Protein AF-A0A955Y4I0-F1 (afdb_monomer_lite)

Secondary structure (DSSP, 8-state):
-EEEEETTEEEE-TT-EEEEEETTEEEEEEE-HHHHHHHH---SSGGGGTT--EEETTEEBPPPEEEEEETTEEEEEEEB-

Structure (mmCIF, N/CA/C/O backbone):
data_AF-A0A955Y4I0-F1
#
_entry.id   AF-A0A955Y4I0-F1
#
loop_
_atom_site.group_PDB
_atom_site.id
_atom_site.type_symbol
_atom_site.label_atom_id
_atom_site.label_alt_id
_atom_site.label_comp_id
_atom_site.label_asym_id
_atom_site.label_entity_id
_atom_site.label_seq_id
_atom_site.pdbx_PDB_ins_code
_atom_site.Cartn_x
_atom_site.Cartn_y
_atom_site.Cartn_z
_atom_site.occupancy
_atom_site.B_iso_or_equiv
_atom_site.auth_seq_id
_atom_site.auth_comp_id
_atom_site.auth_asym_id
_atom_site.auth_atom_id
_atom_site.pdbx_PDB_model_num
ATOM 1 N N . MET A 1 1 ? -11.334 -2.402 -1.557 1.00 88.81 1 MET A N 1
ATOM 2 C CA . MET A 1 1 ? -10.991 -0.993 -1.853 1.00 88.81 1 MET A CA 1
ATOM 3 C C . MET A 1 1 ? -9.801 -0.608 -0.995 1.00 88.81 1 MET A C 1
ATOM 5 O O . MET A 1 1 ? -9.830 -0.915 0.190 1.00 88.81 1 MET A O 1
ATOM 9 N N . ILE A 1 2 ? -8.762 -0.008 -1.584 1.00 96.38 2 ILE A N 1
ATOM 10 C CA . ILE A 1 2 ? -7.555 0.407 -0.856 1.00 96.38 2 ILE A CA 1
ATOM 11 C C . ILE A 1 2 ? -7.327 1.898 -1.065 1.00 96.38 2 ILE A C 1
ATOM 13 O O . ILE A 1 2 ? -7.358 2.387 -2.195 1.00 96.38 2 ILE A O 1
ATOM 17 N N . GLU A 1 3 ? -7.076 2.609 0.023 1.00 96.50 3 GLU A N 1
ATOM 18 C CA . GLU A 1 3 ? -6.778 4.036 0.018 1.00 96.50 3 GLU A CA 1
ATOM 19 C C . GLU A 1 3 ? -5.563 4.313 0.901 1.00 96.50 3 GLU A C 1
ATOM 21 O O . GLU A 1 3 ? -5.280 3.558 1.826 1.00 96.50 3 GLU A O 1
ATOM 26 N N . VAL A 1 4 ? -4.840 5.399 0.635 1.00 96.38 4 VAL A N 1
ATOM 27 C CA . 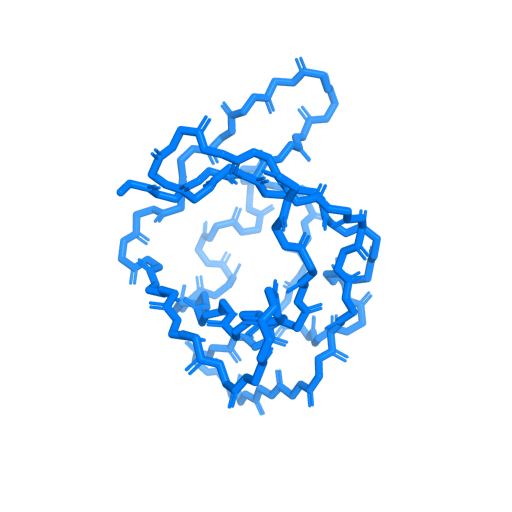VAL A 1 4 ? -3.713 5.852 1.463 1.00 96.38 4 VAL A CA 1
ATOM 28 C C . VAL A 1 4 ? -3.968 7.257 1.986 1.00 96.38 4 VAL A C 1
ATOM 30 O O . VAL A 1 4 ? -4.468 8.126 1.267 1.00 96.38 4 VAL A O 1
ATOM 33 N N . LEU A 1 5 ? -3.612 7.495 3.246 1.00 96.31 5 LEU A N 1
ATOM 34 C CA . LEU A 1 5 ? -3.721 8.799 3.879 1.00 96.31 5 LEU A CA 1
ATOM 35 C C . LEU A 1 5 ? -2.647 9.751 3.338 1.00 96.31 5 LEU A C 1
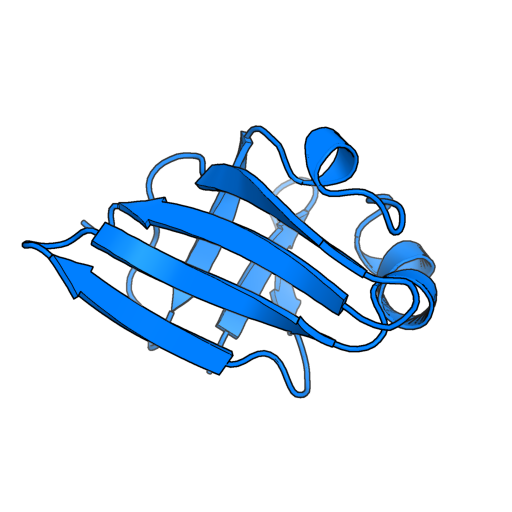ATOM 37 O O . LEU A 1 5 ? -1.443 9.551 3.516 1.00 96.31 5 LEU A O 1
ATOM 41 N N . VAL A 1 6 ? -3.093 10.843 2.722 1.00 94.31 6 VAL A N 1
ATOM 42 C CA . VAL A 1 6 ? -2.247 11.914 2.196 1.00 94.31 6 VAL A CA 1
ATOM 43 C C . VAL A 1 6 ? -2.756 13.235 2.754 1.00 94.31 6 VAL A C 1
ATOM 45 O O . VAL A 1 6 ? -3.809 13.729 2.357 1.00 94.31 6 VAL A O 1
ATOM 48 N N . ARG A 1 7 ? -1.997 13.837 3.680 1.00 90.75 7 ARG A N 1
ATOM 49 C CA . ARG A 1 7 ? -2.299 15.167 4.254 1.00 90.75 7 ARG A CA 1
ATOM 50 C C . ARG A 1 7 ? -3.736 15.293 4.792 1.00 90.75 7 ARG A C 1
ATOM 52 O O . ARG A 1 7 ? -4.404 16.290 4.539 1.00 90.75 7 ARG A O 1
ATOM 59 N N . GLY A 1 8 ? -4.205 14.274 5.514 1.00 92.44 8 GLY A N 1
ATOM 60 C CA . GLY A 1 8 ? -5.539 14.264 6.127 1.00 92.44 8 GLY A CA 1
ATOM 61 C C . GLY A 1 8 ? -6.679 13.833 5.199 1.00 92.44 8 GLY A C 1
ATOM 62 O O . GLY A 1 8 ? -7.836 13.921 5.594 1.00 92.44 8 GLY A O 1
ATOM 63 N N . ARG A 1 9 ? -6.380 13.375 3.977 1.00 93.75 9 ARG A N 1
ATOM 64 C CA . ARG A 1 9 ? -7.376 12.843 3.041 1.00 93.75 9 ARG A CA 1
ATOM 65 C C . ARG A 1 9 ? -6.973 11.461 2.542 1.00 93.75 9 ARG A C 1
ATOM 67 O O . ARG A 1 9 ? -5.818 11.261 2.177 1.00 93.75 9 ARG A O 1
ATOM 74 N N . PHE A 1 10 ? -7.935 10.547 2.462 1.00 94.19 10 PHE A N 1
ATOM 75 C CA . PHE A 1 10 ? -7.746 9.262 1.800 1.00 94.19 10 PHE A CA 1
ATOM 76 C C . PHE A 1 10 ? -7.766 9.425 0.279 1.00 94.19 10 PHE A C 1
ATOM 78 O O . PHE A 1 10 ? -8.644 10.078 -0.296 1.00 94.19 10 PHE A O 1
ATOM 85 N N . VAL A 1 11 ? -6.719 8.902 -0.355 1.00 94.44 11 VAL A N 1
ATOM 86 C CA . VAL A 1 11 ? -6.536 8.885 -1.805 1.00 94.44 11 VAL A CA 1
ATOM 87 C C . VAL A 1 11 ? -6.635 7.435 -2.269 1.00 94.44 11 VAL A C 1
ATOM 89 O O . VAL A 1 11 ? -5.874 6.607 -1.764 1.00 94.44 11 VAL A O 1
ATOM 92 N N . PRO A 1 12 ? -7.516 7.118 -3.232 1.00 94.19 12 PRO A N 1
ATOM 93 C CA . PRO A 1 12 ? -7.658 5.759 -3.727 1.00 94.19 12 PRO A CA 1
ATOM 94 C C . PRO A 1 12 ? -6.389 5.297 -4.441 1.00 94.19 12 PRO A C 1
ATOM 96 O O . PRO A 1 12 ? -5.777 6.038 -5.220 1.00 94.19 12 PRO A O 1
ATOM 99 N N . LEU A 1 13 ? -6.013 4.056 -4.149 1.00 93.81 13 LEU A N 1
ATOM 100 C CA . LEU A 1 13 ? -4.954 3.321 -4.818 1.00 93.81 13 LEU A CA 1
ATOM 101 C C . LEU A 1 13 ? -5.600 2.331 -5.776 1.00 93.81 13 LEU A C 1
ATOM 103 O O . LEU A 1 13 ? -5.804 1.159 -5.457 1.00 93.81 13 LEU A O 1
ATOM 107 N N . ASP A 1 14 ? -5.964 2.851 -6.943 1.00 86.38 14 ASP A N 1
ATOM 108 C CA . ASP A 1 14 ? -6.503 2.049 -8.033 1.00 86.38 14 ASP A CA 1
ATOM 109 C C . ASP A 1 14 ? -5.485 0.946 -8.382 1.00 86.38 14 ASP A C 1
ATOM 111 O O . ASP A 1 14 ? -4.279 1.189 -8.388 1.00 86.38 14 ASP A O 1
ATOM 115 N N . ASP A 1 15 ? -5.971 -0.279 -8.579 1.00 91.38 15 ASP A N 1
ATOM 116 C CA . ASP A 1 15 ? -5.183 -1.493 -8.849 1.00 91.38 15 ASP A CA 1
ATOM 117 C C . ASP A 1 15 ? -4.311 -2.030 -7.696 1.00 91.38 15 ASP A C 1
ATOM 119 O O . ASP A 1 15 ? -3.714 -3.103 -7.825 1.00 91.38 15 ASP A O 1
ATOM 123 N N . ALA A 1 16 ? -4.269 -1.364 -6.536 1.00 95.38 16 ALA A N 1
ATOM 124 C CA . ALA A 1 16 ? -3.607 -1.933 -5.367 1.00 95.38 16 ALA A CA 1
ATOM 125 C C . ALA A 1 16 ? -4.355 -3.165 -4.839 1.00 95.38 16 ALA A C 1
ATOM 127 O O . ALA A 1 16 ? -5.585 -3.258 -4.868 1.00 95.38 16 ALA A O 1
ATOM 128 N N . SER A 1 17 ? -3.590 -4.106 -4.289 1.00 96.81 17 SER A N 1
ATOM 129 C CA . SER A 1 17 ? -4.120 -5.331 -3.688 1.00 96.81 17 SER A CA 1
ATOM 130 C C . SER A 1 17 ? -3.551 -5.534 -2.292 1.00 96.81 17 SER A C 1
ATOM 132 O O . SER A 1 17 ? -2.386 -5.220 -2.058 1.00 96.81 17 SER A O 1
ATOM 134 N N . ALA A 1 18 ? -4.343 -6.104 -1.389 1.00 96.88 18 ALA A N 1
ATOM 135 C CA . ALA A 1 18 ? -3.909 -6.453 -0.046 1.00 96.88 18 ALA A CA 1
ATOM 136 C C . ALA A 1 18 ? -4.040 -7.962 0.170 1.00 96.88 18 ALA A C 1
ATOM 138 O O . ALA A 1 18 ? -5.038 -8.576 -0.213 1.00 96.88 18 ALA A O 1
ATOM 139 N N . ARG A 1 19 ? -3.035 -8.561 0.806 1.00 96.44 19 ARG A N 1
ATOM 140 C CA . ARG A 1 19 ? -3.010 -9.982 1.150 1.00 96.44 19 ARG A CA 1
ATOM 141 C C . ARG A 1 19 ? -2.602 -10.156 2.602 1.00 96.44 19 ARG A C 1
ATOM 143 O O . ARG A 1 19 ? -1.541 -9.703 3.017 1.00 96.44 19 ARG A O 1
ATOM 150 N N . ARG A 1 20 ? -3.415 -10.872 3.372 1.00 96.00 20 ARG A N 1
ATOM 151 C CA . ARG A 1 20 ? -3.081 -11.251 4.746 1.00 96.00 20 ARG A CA 1
ATOM 152 C C . ARG A 1 20 ? -1.896 -12.217 4.748 1.00 96.00 20 ARG A C 1
ATOM 154 O O . ARG A 1 20 ? -1.929 -13.218 4.031 1.00 96.00 20 ARG A O 1
ATOM 161 N N . ILE A 1 21 ? -0.878 -11.939 5.563 1.00 94.38 21 ILE A N 1
ATOM 162 C CA . ILE A 1 21 ? 0.321 -12.788 5.665 1.00 94.38 21 ILE A CA 1
ATOM 163 C C . ILE A 1 21 ? 0.398 -13.554 6.989 1.00 94.38 21 ILE A C 1
ATOM 165 O O . ILE A 1 21 ? 0.711 -14.742 6.977 1.00 94.38 21 ILE A O 1
ATOM 169 N N . ALA A 1 22 ? 0.059 -12.924 8.116 1.00 93.50 22 ALA A N 1
ATOM 170 C CA . ALA A 1 22 ? 0.009 -13.561 9.435 1.00 93.50 22 ALA A CA 1
ATOM 171 C C . ALA A 1 22 ? -0.770 -12.674 10.412 1.00 93.50 22 ALA A C 1
ATOM 173 O O . ALA A 1 22 ? -0.597 -11.464 10.381 1.00 93.50 22 ALA A O 1
ATOM 174 N N . GLY A 1 23 ? -1.599 -13.231 11.304 1.00 93.69 23 GLY A N 1
ATOM 175 C CA . GLY A 1 23 ? -2.317 -12.408 12.296 1.00 93.69 23 GLY A CA 1
ATOM 176 C C . GLY A 1 23 ? -3.106 -11.274 11.628 1.00 93.69 23 GLY A C 1
ATOM 177 O O . GLY A 1 23 ? -3.756 -11.531 10.623 1.00 93.69 23 GLY A O 1
ATOM 178 N N . ASN A 1 24 ? -3.037 -10.038 12.118 1.00 95.25 24 ASN A N 1
ATOM 179 C CA . ASN A 1 24 ? -3.594 -8.882 11.398 1.00 95.25 24 ASN A CA 1
ATOM 180 C C . ASN A 1 24 ? -2.537 -8.142 10.566 1.00 95.25 24 ASN A C 1
ATOM 182 O O . ASN A 1 24 ? -2.718 -6.978 10.225 1.00 95.25 24 ASN A O 1
ATOM 186 N N . THR A 1 25 ? -1.435 -8.804 10.224 1.00 96.69 25 THR A N 1
ATOM 187 C CA . THR A 1 25 ? -0.423 -8.282 9.313 1.00 96.69 25 THR A CA 1
ATOM 188 C C . THR A 1 25 ? -0.815 -8.579 7.869 1.00 96.69 25 THR A C 1
ATOM 190 O O . THR A 1 25 ? -1.084 -9.727 7.486 1.00 96.69 25 THR A O 1
ATOM 193 N N . TRP A 1 26 ? -0.806 -7.529 7.060 1.00 97.38 26 TRP A N 1
ATOM 194 C CA . TRP A 1 26 ? -1.147 -7.532 5.649 1.00 97.38 26 TRP A CA 1
ATOM 195 C C . TRP A 1 26 ? 0.003 -6.988 4.818 1.00 97.38 26 TRP A C 1
ATOM 197 O O . TRP A 1 26 ? 0.745 -6.103 5.235 1.00 97.38 26 TR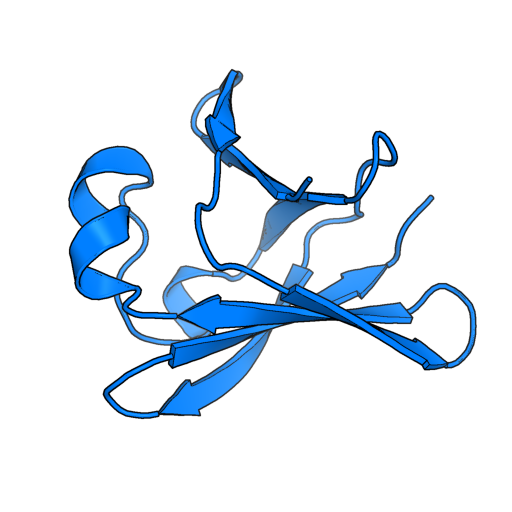P A O 1
ATOM 207 N N . GLU A 1 27 ? 0.121 -7.535 3.622 1.00 97.62 27 GLU A N 1
ATOM 208 C CA . GLU A 1 27 ? 0.998 -7.071 2.566 1.00 97.62 27 GLU A CA 1
ATOM 2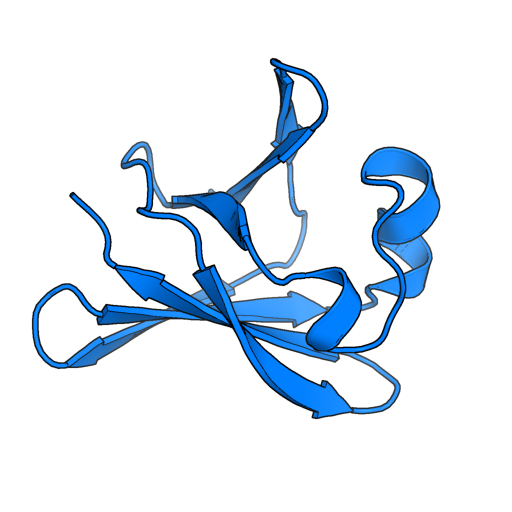09 C C . GLU A 1 27 ? 0.145 -6.314 1.546 1.00 97.62 27 GLU A C 1
ATOM 211 O O . GLU A 1 27 ? -0.784 -6.877 0.964 1.00 97.62 27 GLU A O 1
ATOM 216 N N . ILE A 1 28 ? 0.440 -5.034 1.358 1.00 97.56 28 ILE A N 1
ATOM 217 C CA . ILE A 1 28 ? -0.225 -4.141 0.416 1.00 97.56 28 ILE A CA 1
ATOM 218 C C . ILE A 1 28 ? 0.719 -3.951 -0.767 1.00 97.56 28 ILE A C 1
ATOM 220 O O . ILE A 1 28 ? 1.804 -3.389 -0.631 1.00 97.56 28 ILE A O 1
ATOM 224 N N . ARG A 1 29 ? 0.301 -4.429 -1.936 1.00 97.25 29 ARG A N 1
ATOM 225 C CA . ARG A 1 29 ? 1.017 -4.265 -3.201 1.00 97.25 29 ARG A CA 1
ATOM 226 C C . ARG A 1 29 ? 0.424 -3.085 -3.960 1.00 97.25 29 ARG A C 1
ATOM 228 O O . ARG A 1 29 ? -0.765 -3.095 -4.278 1.00 97.25 29 ARG A O 1
ATOM 235 N N . ILE A 1 30 ? 1.269 -2.113 -4.279 1.00 95.94 30 ILE A N 1
ATOM 236 C CA . ILE A 1 30 ? 0.926 -0.888 -5.001 1.00 95.94 30 ILE A CA 1
ATOM 237 C C . ILE A 1 30 ? 1.571 -0.974 -6.387 1.00 95.94 30 ILE A C 1
ATOM 239 O O . ILE A 1 30 ? 2.798 -0.856 -6.482 1.00 95.94 30 ILE A O 1
ATOM 243 N N . PRO A 1 31 ? 0.796 -1.231 -7.452 1.00 93.88 31 PRO A N 1
ATOM 244 C CA . PRO A 1 31 ? 1.322 -1.246 -8.810 1.00 93.88 31 PRO A CA 1
ATOM 245 C C . PRO A 1 31 ? 1.586 0.174 -9.316 1.00 93.88 31 PRO A C 1
ATOM 247 O O . PRO A 1 31 ? 0.930 1.125 -8.895 1.00 93.88 31 PRO A O 1
ATOM 250 N N . ASP A 1 32 ? 2.553 0.296 -10.225 1.00 88.44 32 ASP A N 1
ATOM 251 C CA . ASP A 1 32 ? 2.959 1.542 -10.883 1.00 88.44 32 ASP A CA 1
ATOM 252 C C . ASP A 1 32 ? 3.015 2.751 -9.921 1.00 88.44 32 ASP A C 1
ATOM 254 O O . ASP A 1 32 ? 2.286 3.742 -10.069 1.00 88.44 32 ASP A O 1
ATOM 258 N N . PRO A 1 33 ? 3.883 2.690 -8.894 1.00 80.81 33 PRO A N 1
ATOM 259 C CA . PRO A 1 33 ? 3.970 3.728 -7.874 1.00 80.81 33 PRO A CA 1
ATOM 260 C C . PRO A 1 33 ? 4.336 5.102 -8.469 1.00 80.81 33 PRO A C 1
ATOM 262 O O . PRO A 1 33 ? 3.974 6.138 -7.913 1.00 80.81 33 PRO A O 1
ATOM 265 N N . ALA A 1 34 ? 4.986 5.139 -9.638 1.00 83.88 34 ALA A N 1
ATOM 266 C CA . ALA A 1 34 ? 5.301 6.373 -10.354 1.00 83.88 34 ALA A CA 1
ATOM 267 C C . ALA A 1 34 ? 4.042 7.109 -10.854 1.00 83.88 34 ALA A C 1
ATOM 269 O O . ALA A 1 34 ? 3.984 8.343 -10.803 1.00 83.88 34 ALA A O 1
ATOM 270 N N . SER A 1 35 ? 3.016 6.374 -11.294 1.00 85.25 35 SER A N 1
ATOM 271 C CA . SER A 1 35 ? 1.729 6.946 -11.711 1.00 85.25 35 SER A CA 1
ATOM 272 C C . SER A 1 35 ? 0.979 7.591 -10.538 1.00 85.25 35 SER A C 1
ATOM 274 O O . SER A 1 35 ? 0.471 8.717 -10.631 1.00 85.25 35 SER A O 1
ATOM 276 N N . ILE A 1 36 ? 0.974 6.927 -9.381 1.00 86.88 36 ILE A N 1
ATOM 277 C CA . ILE A 1 36 ? 0.316 7.412 -8.160 1.00 86.88 36 ILE A CA 1
ATOM 278 C C . ILE A 1 36 ? 1.141 8.485 -7.422 1.00 86.88 36 ILE A C 1
ATOM 280 O O . ILE A 1 36 ? 0.553 9.318 -6.725 1.00 86.88 36 ILE A O 1
ATOM 284 N N . ALA A 1 37 ? 2.455 8.578 -7.655 1.00 87.44 37 ALA A N 1
ATOM 285 C CA . ALA A 1 37 ? 3.350 9.540 -7.001 1.00 87.44 37 ALA A CA 1
ATOM 286 C C . ALA A 1 37 ? 2.888 11.000 -7.111 1.00 87.44 37 ALA A C 1
ATOM 288 O O . ALA A 1 37 ? 3.045 11.787 -6.175 1.00 87.44 37 ALA A O 1
ATOM 289 N N . ARG A 1 38 ? 2.245 11.384 -8.223 1.00 84.81 38 ARG A N 1
ATOM 290 C CA . ARG A 1 38 ? 1.685 12.741 -8.383 1.00 84.81 38 ARG A CA 1
ATOM 291 C C . ARG A 1 38 ? 0.574 13.046 -7.374 1.00 84.81 38 ARG A C 1
ATOM 293 O O . ARG A 1 38 ? 0.417 14.199 -6.974 1.00 84.81 38 ARG A O 1
ATOM 300 N N . ARG A 1 39 ? -0.192 12.025 -6.975 1.00 88.00 39 ARG A N 1
ATOM 301 C CA . ARG A 1 39 ? -1.311 12.131 -6.028 1.00 88.00 39 ARG A CA 1
ATOM 302 C C . ARG A 1 39 ? -0.838 11.998 -4.579 1.00 88.00 39 ARG A C 1
ATOM 304 O O . ARG A 1 39 ? -1.313 12.738 -3.723 1.00 88.00 39 ARG A O 1
ATOM 311 N N . THR A 1 40 ? 0.106 11.096 -4.306 1.00 90.44 40 THR A N 1
ATOM 312 C CA . THR A 1 40 ? 0.538 10.759 -2.935 1.00 90.44 40 THR A CA 1
ATOM 313 C C . THR A 1 40 ? 1.793 11.490 -2.479 1.00 90.44 40 THR A C 1
ATOM 315 O O . THR A 1 40 ? 2.031 11.586 -1.277 1.00 90.44 40 THR A O 1
ATOM 318 N N . ARG A 1 41 ? 2.584 12.033 -3.415 1.00 88.25 41 ARG A N 1
ATOM 319 C CA . ARG A 1 41 ? 3.950 12.542 -3.193 1.00 88.25 41 ARG A CA 1
ATOM 320 C C . ARG A 1 41 ? 4.916 11.498 -2.621 1.00 88.25 41 ARG A C 1
ATOM 322 O O . ARG A 1 41 ? 5.954 11.878 -2.091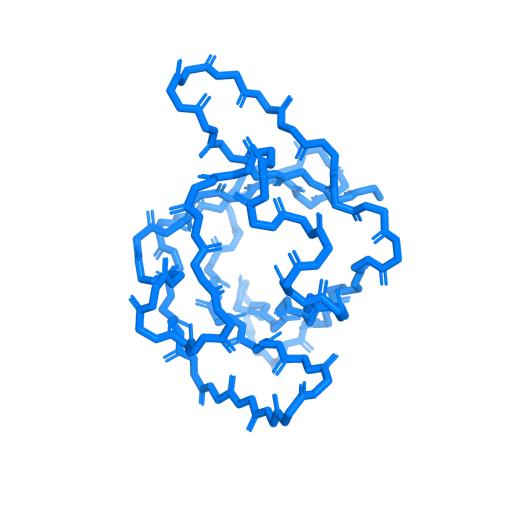 1.00 88.25 41 ARG A O 1
ATOM 329 N N . ARG A 1 42 ? 4.572 10.214 -2.729 1.00 90.56 42 ARG A N 1
ATOM 330 C CA . ARG A 1 42 ? 5.452 9.084 -2.416 1.00 90.56 42 ARG A CA 1
ATOM 331 C C . ARG A 1 42 ? 6.041 8.576 -3.723 1.00 90.56 42 ARG A C 1
ATOM 333 O O . ARG A 1 42 ? 5.317 8.511 -4.713 1.00 90.56 42 ARG A O 1
ATOM 340 N N . GLY A 1 43 ? 7.340 8.311 -3.754 1.00 89.31 43 GLY A N 1
ATOM 341 C CA . GLY A 1 43 ? 8.012 7.814 -4.946 1.00 89.31 43 GLY A CA 1
ATOM 342 C C . GLY A 1 43 ? 7.827 6.311 -5.155 1.00 89.31 43 GLY A C 1
ATOM 343 O O . GLY A 1 43 ? 6.888 5.688 -4.651 1.00 89.31 43 GLY A O 1
ATOM 344 N N . ALA A 1 44 ? 8.697 5.753 -5.993 1.00 89.94 44 ALA A N 1
ATOM 345 C CA . ALA A 1 44 ? 8.602 4.382 -6.481 1.00 89.94 44 ALA A CA 1
ATOM 346 C C . ALA A 1 44 ? 9.403 3.370 -5.658 1.00 89.94 44 ALA A C 1
ATOM 348 O O . ALA A 1 44 ? 9.379 2.187 -5.989 1.00 89.94 44 ALA A O 1
ATOM 349 N N . SER A 1 45 ? 10.114 3.811 -4.620 1.00 91.81 45 SER A N 1
ATOM 350 C CA . SER A 1 45 ? 10.880 2.915 -3.765 1.00 91.81 45 SER A CA 1
ATOM 351 C C . SER A 1 45 ? 10.140 2.604 -2.460 1.00 91.81 45 SER A C 1
ATOM 353 O O . SER A 1 45 ? 9.298 3.393 -2.030 1.00 91.81 45 SER A O 1
ATOM 355 N N . PRO A 1 46 ? 10.400 1.448 -1.824 1.00 93.62 46 PRO A N 1
ATOM 356 C CA . PRO A 1 46 ? 9.701 1.056 -0.600 1.00 93.62 46 PRO A CA 1
ATOM 357 C C . PRO A 1 46 ? 9.855 2.070 0.538 1.00 93.62 46 PRO A C 1
ATOM 359 O O . PRO A 1 46 ? 8.878 2.362 1.224 1.00 93.62 46 PRO A O 1
ATOM 362 N N . GLU A 1 47 ? 11.036 2.668 0.690 1.00 94.25 47 GLU A N 1
ATOM 363 C CA . GLU A 1 47 ? 11.324 3.669 1.722 1.00 94.25 47 GLU A CA 1
ATOM 364 C C . GLU A 1 47 ? 10.471 4.946 1.594 1.00 94.25 47 GLU A C 1
ATOM 366 O O . GLU A 1 47 ? 10.142 5.580 2.596 1.00 94.25 47 GLU A O 1
ATOM 371 N N . ASP A 1 48 ? 10.009 5.295 0.387 1.00 93.94 48 ASP A N 1
ATOM 372 C CA . ASP A 1 48 ? 9.078 6.415 0.194 1.00 93.94 48 ASP A CA 1
ATOM 373 C C . ASP A 1 48 ? 7.682 6.135 0.780 1.00 93.94 48 ASP A C 1
ATOM 375 O O . ASP A 1 48 ? 6.854 7.046 0.929 1.00 93.94 48 ASP A O 1
ATOM 379 N N . TRP A 1 49 ? 7.391 4.873 1.097 1.00 94.81 49 TRP A N 1
ATOM 380 C CA . TRP A 1 49 ? 6.124 4.408 1.652 1.00 94.81 49 TRP A CA 1
ATOM 381 C C . TRP A 1 49 ? 6.183 4.104 3.146 1.00 94.81 49 TRP A C 1
ATOM 383 O O . TRP A 1 49 ? 5.142 3.810 3.737 1.00 94.81 49 TRP A O 1
ATOM 393 N N . ASP A 1 50 ? 7.341 4.278 3.781 1.00 95.75 50 ASP A N 1
ATOM 394 C CA . ASP A 1 50 ? 7.448 4.170 5.230 1.00 95.75 50 ASP A CA 1
ATOM 395 C C . ASP A 1 50 ? 6.501 5.154 5.933 1.00 95.75 50 ASP A C 1
ATOM 397 O O . ASP A 1 50 ? 6.288 6.309 5.522 1.00 95.75 50 ASP A O 1
ATOM 401 N N . GLY A 1 51 ? 5.856 4.645 6.982 1.00 96.19 51 GLY A N 1
ATOM 402 C CA . GLY A 1 51 ? 4.868 5.366 7.772 1.00 96.19 51 GLY A CA 1
ATOM 403 C C . GLY A 1 51 ? 3.557 5.663 7.036 1.00 96.19 51 GLY A C 1
ATOM 404 O O . GLY A 1 51 ? 2.757 6.465 7.521 1.00 96.19 51 GLY A O 1
ATOM 405 N N . ALA A 1 52 ? 3.323 5.086 5.852 1.00 96.00 52 ALA A N 1
ATOM 406 C CA . ALA A 1 52 ? 2.049 5.232 5.158 1.00 96.00 52 ALA A CA 1
ATOM 407 C C . ALA A 1 52 ? 0.924 4.533 5.931 1.00 96.00 52 ALA A C 1
ATOM 409 O O . ALA A 1 52 ? 1.048 3.377 6.322 1.00 96.00 52 ALA A O 1
ATOM 410 N N . VAL A 1 53 ? -0.181 5.249 6.128 1.00 97.38 53 VAL A N 1
ATOM 411 C CA . VAL A 1 53 ? -1.419 4.709 6.696 1.00 97.38 53 VAL A CA 1
ATOM 412 C C . VAL A 1 53 ? -2.376 4.430 5.552 1.00 97.38 53 VAL A C 1
ATOM 414 O O . VAL A 1 53 ? -2.577 5.296 4.695 1.00 97.38 53 VAL A O 1
ATOM 417 N N . PHE A 1 54 ? -2.960 3.240 5.543 1.00 97.06 54 PHE A N 1
ATOM 418 C CA . PHE A 1 54 ? -3.896 2.800 4.521 1.00 97.06 54 PHE A CA 1
ATOM 419 C C . PHE A 1 54 ? -5.264 2.524 5.126 1.00 97.06 54 PHE A C 1
ATOM 421 O O . PHE A 1 54 ? -5.382 2.234 6.310 1.00 97.06 54 PHE A O 1
ATOM 428 N N . VAL A 1 55 ? -6.285 2.567 4.281 1.00 97.38 55 VAL A N 1
ATOM 429 C CA . VAL A 1 55 ? -7.576 1.931 4.531 1.00 97.38 55 VAL A CA 1
ATOM 430 C C . VAL A 1 55 ? -7.677 0.752 3.582 1.00 97.38 55 VAL A C 1
ATOM 432 O O . VAL A 1 55 ? -7.532 0.925 2.373 1.00 97.38 55 VAL A O 1
ATOM 435 N N . VAL A 1 56 ? -7.923 -0.439 4.117 1.00 95.69 56 VAL A N 1
ATOM 436 C CA . VAL A 1 56 ? -8.150 -1.666 3.350 1.00 95.69 56 VAL A CA 1
ATOM 437 C C . VAL A 1 56 ? -9.541 -2.174 3.700 1.00 95.69 56 VAL A C 1
ATOM 439 O O . VAL A 1 56 ? -9.813 -2.526 4.843 1.00 95.69 56 VAL A O 1
ATOM 442 N N . ASP A 1 57 ? -10.442 -2.159 2.719 1.00 92.69 57 ASP A N 1
ATOM 443 C CA . ASP A 1 57 ? -11.845 -2.573 2.871 1.00 92.69 57 ASP A CA 1
ATOM 444 C C . ASP A 1 57 ? -12.572 -1.898 4.053 1.00 92.69 57 ASP A C 1
ATOM 446 O O . ASP A 1 57 ? -13.426 -2.490 4.707 1.00 92.69 57 ASP A O 1
ATOM 450 N N . GLY A 1 58 ? -12.246 -0.625 4.304 1.00 93.12 58 GLY A N 1
ATOM 451 C CA . GLY A 1 58 ? -12.855 0.192 5.357 1.00 93.12 58 GLY A CA 1
ATOM 452 C C . GLY A 1 58 ? -12.169 0.109 6.724 1.00 93.12 58 GLY A C 1
ATOM 453 O O . GLY A 1 58 ? -12.568 0.843 7.624 1.00 93.12 58 GLY A O 1
ATOM 454 N N . ALA A 1 59 ? -11.138 -0.727 6.880 1.00 95.19 59 ALA A N 1
ATOM 455 C CA . ALA A 1 59 ? -10.330 -0.801 8.094 1.00 95.19 59 ALA A CA 1
ATOM 456 C C . ALA A 1 59 ? -9.003 -0.049 7.917 1.00 95.19 59 ALA A C 1
ATOM 458 O O . ALA A 1 59 ? -8.298 -0.250 6.926 1.00 95.19 59 ALA A O 1
ATOM 459 N N . GLU A 1 60 ? -8.668 0.826 8.866 1.00 96.12 60 GLU A N 1
ATOM 460 C CA . GLU A 1 60 ? -7.399 1.557 8.861 1.00 96.12 60 GLU A CA 1
ATOM 461 C C . GLU A 1 60 ? -6.228 0.661 9.281 1.00 96.12 60 GLU A C 1
ATOM 463 O O . GLU A 1 60 ? -6.379 -0.309 10.027 1.00 96.12 60 GLU A O 1
ATOM 468 N N . THR A 1 61 ? -5.036 0.999 8.800 1.00 97.19 61 THR A N 1
ATOM 469 C CA . THR A 1 61 ? -3.795 0.375 9.240 1.00 97.19 61 THR A CA 1
ATOM 470 C C . THR A 1 61 ? -3.090 1.216 10.296 1.00 97.19 61 THR A C 1
ATOM 472 O O . THR A 1 61 ? -3.151 2.445 10.293 1.00 97.19 61 THR A O 1
ATOM 475 N N . GLU A 1 62 ? -2.280 0.567 11.126 1.00 96.75 62 GLU A N 1
ATOM 476 C CA . GLU A 1 62 ? -1.123 1.241 11.712 1.00 96.75 62 GLU A CA 1
ATOM 477 C C . GLU A 1 62 ? -0.157 1.709 10.601 1.00 96.75 62 GLU A C 1
ATOM 479 O O . GLU A 1 62 ? -0.242 1.230 9.460 1.00 96.75 62 GLU A O 1
ATOM 484 N N . PRO A 1 63 ? 0.767 2.647 10.887 1.00 96.56 63 PRO A N 1
ATOM 485 C CA . PRO A 1 63 ? 1.772 3.060 9.915 1.00 96.56 63 PRO A CA 1
ATOM 486 C C . PRO A 1 63 ? 2.550 1.854 9.369 1.00 96.56 63 PRO A C 1
ATOM 488 O O . PRO A 1 63 ? 3.159 1.094 10.122 1.00 96.56 63 PRO A O 1
ATOM 491 N N . GLY A 1 64 ? 2.505 1.674 8.051 1.00 95.44 64 GLY A N 1
ATOM 492 C CA . GLY A 1 64 ? 3.165 0.576 7.358 1.00 95.44 64 GLY A CA 1
ATOM 493 C C . GLY A 1 64 ? 4.668 0.786 7.189 1.00 95.44 64 GLY A C 1
ATOM 494 O O . GLY A 1 64 ? 5.193 1.891 7.347 1.00 95.44 64 GLY A O 1
ATOM 495 N N . VAL A 1 65 ? 5.347 -0.296 6.821 1.00 97.12 65 VAL A N 1
ATOM 496 C CA . VAL A 1 65 ? 6.779 -0.331 6.507 1.00 97.12 65 VAL A CA 1
ATOM 497 C C . VAL A 1 65 ? 6.953 -0.810 5.072 1.00 97.12 65 VAL A C 1
ATOM 499 O O . VAL A 1 65 ? 6.432 -1.871 4.709 1.00 97.12 65 VAL A O 1
ATOM 502 N N . GLY A 1 66 ? 7.683 -0.048 4.259 1.00 95.44 66 GLY A N 1
ATOM 503 C CA . GLY A 1 66 ? 8.114 -0.473 2.935 1.00 95.44 66 GLY A CA 1
ATOM 504 C C . GLY A 1 66 ? 8.968 -1.730 3.054 1.00 95.44 66 GLY A C 1
ATOM 505 O O . GLY A 1 66 ? 10.050 -1.711 3.633 1.00 95.44 66 GLY A O 1
ATOM 506 N N . SER A 1 67 ? 8.467 -2.851 2.544 1.00 93.88 67 SER A N 1
ATOM 507 C CA . SER A 1 67 ? 9.056 -4.174 2.792 1.00 93.88 67 SER A CA 1
ATOM 508 C C . SER A 1 67 ? 9.675 -4.811 1.552 1.00 93.88 67 SER A C 1
ATOM 510 O O . SER A 1 67 ? 10.358 -5.831 1.651 1.00 93.88 67 SER A O 1
ATOM 512 N N . GLY A 1 68 ? 9.484 -4.201 0.385 1.00 93.25 68 GLY A N 1
ATOM 513 C CA . GLY A 1 68 ? 10.091 -4.637 -0.861 1.00 93.25 68 GLY A CA 1
ATOM 514 C C . GLY A 1 68 ? 9.429 -3.988 -2.063 1.00 93.25 68 GLY A C 1
ATOM 515 O O . GLY A 1 68 ? 8.528 -3.163 -1.937 1.00 93.25 68 GLY A O 1
ATOM 516 N N . GLY A 1 69 ? 9.880 -4.356 -3.251 1.00 89.50 69 GLY A N 1
ATOM 517 C CA . GLY A 1 69 ? 9.336 -3.822 -4.488 1.00 89.50 69 GLY A CA 1
ATOM 518 C C . GLY A 1 69 ? 10.253 -4.083 -5.669 1.00 89.50 69 GLY A C 1
ATOM 519 O O . GLY A 1 69 ? 11.322 -4.683 -5.539 1.00 89.50 69 GLY A O 1
ATOM 520 N N . GLY A 1 70 ? 9.810 -3.618 -6.826 1.00 86.25 70 GLY A N 1
ATOM 521 C CA . GLY A 1 70 ? 10.544 -3.658 -8.077 1.00 86.25 70 GLY A CA 1
ATOM 522 C C . GLY A 1 70 ? 10.227 -2.431 -8.933 1.00 86.25 70 GLY A C 1
ATOM 523 O O . GLY A 1 70 ? 9.517 -1.530 -8.490 1.00 86.25 70 GLY A O 1
ATOM 524 N N . PRO A 1 71 ? 10.721 -2.392 -10.179 1.00 82.31 71 PRO A N 1
ATOM 525 C CA . PRO A 1 71 ? 10.534 -1.249 -11.076 1.00 82.31 71 PRO A CA 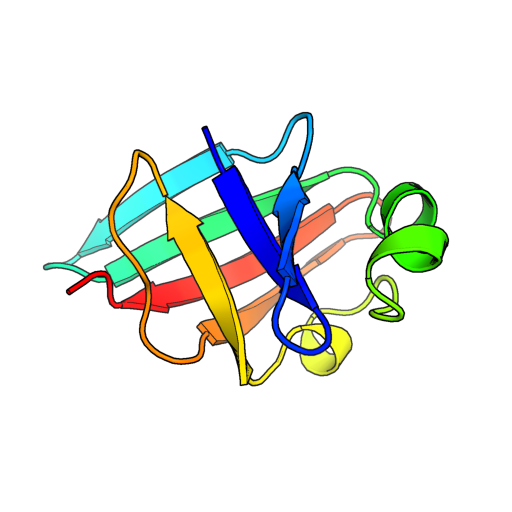1
ATOM 526 C C . PRO A 1 71 ? 9.068 -0.863 -11.332 1.00 82.31 71 PRO A C 1
ATOM 528 O O . PRO A 1 71 ? 8.791 0.265 -11.725 1.00 82.31 71 PRO A O 1
ATOM 531 N N . ASP A 1 72 ? 8.142 -1.800 -11.137 1.00 90.06 72 ASP A N 1
ATOM 532 C CA . ASP A 1 72 ? 6.720 -1.694 -11.457 1.00 90.06 72 ASP A CA 1
ATOM 533 C C . ASP A 1 72 ? 5.799 -1.744 -10.227 1.00 90.06 72 ASP A C 1
ATOM 535 O O . ASP A 1 72 ? 4.581 -1.653 -10.380 1.00 90.06 72 ASP A O 1
ATOM 539 N N . HIS A 1 73 ? 6.333 -1.912 -9.013 1.00 94.19 73 HIS A N 1
ATOM 540 C CA . HIS A 1 73 ? 5.507 -2.004 -7.810 1.00 94.19 73 HIS A CA 1
ATOM 541 C C . HIS A 1 73 ? 6.280 -1.739 -6.518 1.00 94.19 73 HIS A C 1
ATOM 543 O O . HIS A 1 73 ? 7.462 -2.055 -6.403 1.00 94.19 73 HIS A O 1
ATOM 549 N N . VAL A 1 74 ? 5.560 -1.278 -5.498 1.00 96.44 74 VAL A N 1
ATOM 550 C CA . VAL A 1 74 ? 6.027 -1.259 -4.107 1.00 96.44 74 VAL A CA 1
ATOM 551 C C . VAL A 1 74 ? 5.173 -2.202 -3.270 1.00 96.44 74 VAL A C 1
ATOM 553 O O . VAL A 1 74 ? 3.979 -2.377 -3.520 1.00 96.44 74 VAL A O 1
ATOM 556 N N . VAL A 1 75 ? 5.801 -2.821 -2.280 1.00 97.44 75 VAL A N 1
ATOM 557 C CA . VAL A 1 75 ? 5.163 -3.643 -1.261 1.00 97.44 75 VAL A CA 1
ATOM 558 C C . VAL A 1 75 ? 5.323 -2.963 0.092 1.00 97.44 75 VAL A C 1
ATOM 560 O O . VAL A 1 75 ? 6.426 -2.581 0.486 1.00 97.44 75 VAL A O 1
ATOM 563 N N . VAL A 1 76 ? 4.209 -2.826 0.804 1.00 98.00 76 VAL A N 1
ATOM 564 C CA . VAL A 1 76 ? 4.157 -2.292 2.164 1.00 98.00 76 VAL A CA 1
ATOM 565 C C . VAL A 1 76 ? 3.560 -3.340 3.082 1.00 98.00 76 VAL A C 1
ATOM 567 O O . VAL A 1 76 ? 2.501 -3.894 2.800 1.00 98.00 76 VAL A O 1
ATOM 570 N N . THR A 1 77 ? 4.219 -3.596 4.202 1.00 98.00 77 THR A N 1
ATOM 571 C CA . THR A 1 77 ? 3.676 -4.441 5.262 1.00 98.00 77 THR A CA 1
ATOM 572 C C . THR A 1 77 ? 3.039 -3.557 6.325 1.00 98.00 77 THR A C 1
ATOM 574 O O . THR A 1 77 ? 3.678 -2.633 6.823 1.00 98.00 77 THR A O 1
ATOM 577 N N . ALA A 1 78 ? 1.791 -3.838 6.688 1.00 97.56 78 ALA A N 1
ATOM 578 C CA . ALA A 1 78 ? 1.035 -3.040 7.647 1.00 97.56 78 ALA A CA 1
ATOM 579 C C . ALA A 1 78 ? 0.156 -3.919 8.545 1.00 97.56 78 ALA A C 1
ATOM 581 O O . ALA A 1 78 ? -0.266 -5.010 8.157 1.00 97.56 78 ALA A O 1
ATOM 582 N N . TRP A 1 79 ? -0.120 -3.444 9.757 1.00 97.19 79 TRP A N 1
ATOM 583 C CA . TRP A 1 79 ? -1.080 -4.060 10.670 1.00 97.19 79 TRP A CA 1
ATOM 584 C C . TRP A 1 79 ? -2.448 -3.398 10.499 1.00 97.19 79 TRP A C 1
ATOM 586 O O . TRP A 1 79 ? -2.516 -2.174 10.512 1.00 97.19 79 TRP A O 1
ATOM 596 N N . ILE A 1 80 ? -3.520 -4.174 10.339 1.00 95.38 80 ILE A N 1
ATOM 597 C CA . ILE A 1 80 ? -4.902 -3.660 10.298 1.00 95.38 80 ILE A CA 1
ATOM 598 C C . ILE A 1 80 ? -5.528 -3.767 11.694 1.00 95.38 80 ILE A C 1
ATOM 600 O O . ILE A 1 80 ? -5.424 -4.823 12.332 1.00 95.38 80 ILE A O 1
ATOM 604 N N . VAL A 1 81 ? -6.167 -2.685 12.156 1.00 87.38 81 VAL A N 1
ATOM 605 C CA . VAL A 1 81 ? -6.836 -2.609 13.471 1.00 87.38 81 VAL A CA 1
ATOM 606 C C . VAL A 1 81 ? -8.293 -3.056 13.444 1.00 87.38 81 VAL A C 1
ATOM 608 O O . VAL A 1 81 ? -8.976 -2.850 12.417 1.00 87.38 81 VAL A O 1
#

Foldseek 3Di:
DKWWDAPNDTDDQPPWDWDDDDDQKIKIKRFQQVVCCVVRVQHAALQSQFQIWMQDPNWIWGGWGFDDDDPTITITITGTD

Radius of gyration: 11.04 Å; chains: 1; bounding box: 24×29×25 Å

Sequence (81 aa):
MIEVLVRGRFVPLDDASARRIAGNTWEIRIPDPASIARRTRRGASPEDWDGAVFVVDGAETEPGVGSGGGPDHVVVTAWIV

pLDDT: mean 93.4, std 4.06, range [80.81, 98.0]